Protein AF-A0A7L2RK44-F1 (afdb_monomer)

Mean predicted aligned error: 6.6 Å

Organism: NCBI:txid254563

Sequence (61 aa):
FTKCCQETGFLMVVKCRQENTALKDCLVGYYSDPSFYEECKAEYLKQREEYRATGIKKKRQ

InterPro domains:
  IPR013892 Cytochrome c oxidase biogenesis protein Cmc1-like [PF08583] (1-50)

pLDDT: mean 88.3, std 6.83, range [53.38, 94.75]

Structure (mmCIF, N/CA/C/O backbone):
data_AF-A0A7L2RK44-F1
#
_entry.id   AF-A0A7L2RK44-F1
#
loop_
_atom_site.group_PDB
_atom_site.id
_atom_site.type_symbol
_atom_site.label_atom_id
_atom_site.label_alt_id
_atom_site.label_comp_id
_atom_site.label_asym_id
_atom_site.label_entity_id
_atom_site.label_seq_id
_atom_site.pdbx_PDB_ins_code
_atom_site.Cartn_x
_atom_site.Cartn_y
_atom_site.Cartn_z
_atom_site.occupancy
_atom_site.B_iso_or_equiv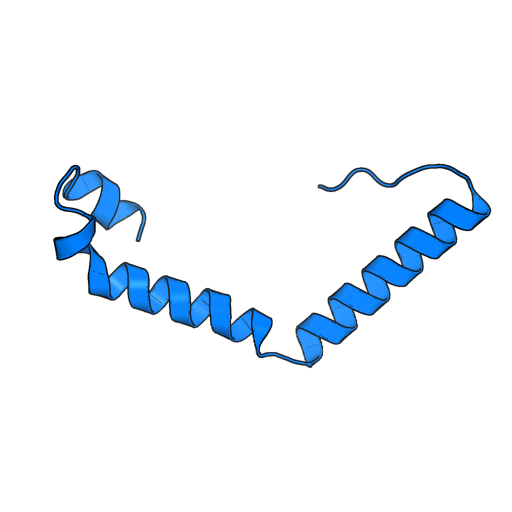
_atom_site.auth_seq_id
_atom_site.auth_comp_id
_atom_site.auth_asym_id
_atom_site.auth_atom_id
_atom_site.pdbx_PDB_model_num
ATOM 1 N N . PHE A 1 1 ? 13.015 -0.208 -9.821 1.00 86.44 1 PHE A N 1
ATOM 2 C CA . PHE A 1 1 ? 12.097 0.682 -10.560 1.00 86.44 1 PHE A CA 1
ATOM 3 C C . PHE A 1 1 ? 12.596 2.130 -10.594 1.00 86.44 1 PHE A C 1
ATOM 5 O O . PHE A 1 1 ? 13.031 2.555 -11.651 1.00 86.44 1 PHE A O 1
ATOM 12 N N . THR A 1 2 ? 12.642 2.865 -9.472 1.00 89.44 2 THR A N 1
ATOM 13 C CA . THR A 1 2 ? 12.941 4.319 -9.443 1.00 89.44 2 THR A CA 1
ATOM 14 C C . THR A 1 2 ? 14.238 4.737 -10.145 1.00 89.44 2 THR A C 1
ATOM 16 O O . THR A 1 2 ? 14.219 5.699 -10.904 1.00 89.44 2 THR A O 1
ATOM 19 N N . LYS A 1 3 ? 15.338 3.992 -9.956 1.00 92.19 3 LYS A N 1
ATOM 20 C CA . LYS A 1 3 ? 16.620 4.259 -10.638 1.00 92.19 3 LYS A CA 1
ATOM 21 C C . LYS A 1 3 ? 16.495 4.176 -12.168 1.00 92.19 3 LYS A C 1
ATOM 23 O O . LYS A 1 3 ? 16.824 5.132 -12.856 1.00 92.19 3 LYS A O 1
ATOM 28 N N . CYS A 1 4 ? 15.895 3.099 -12.687 1.00 89.00 4 CYS A N 1
ATOM 29 C CA . CYS A 1 4 ? 15.641 2.945 -14.124 1.00 89.00 4 CYS A CA 1
ATOM 30 C C . CYS A 1 4 ? 14.766 4.083 -14.679 1.00 89.00 4 CYS A C 1
ATOM 32 O O . CYS A 1 4 ? 15.043 4.611 -15.755 1.00 89.00 4 CYS A O 1
ATOM 34 N N . CYS A 1 5 ? 13.734 4.508 -13.940 1.00 89.06 5 CYS A N 1
ATOM 35 C CA . CYS A 1 5 ? 12.862 5.607 -14.364 1.00 89.06 5 CYS A CA 1
ATOM 36 C C . CYS A 1 5 ? 13.616 6.939 -14.480 1.00 89.06 5 CYS A C 1
ATOM 38 O O . CYS A 1 5 ? 13.378 7.698 -15.415 1.00 89.06 5 CYS A O 1
ATOM 40 N N . GLN A 1 6 ? 14.535 7.210 -13.549 1.00 90.88 6 GLN A N 1
ATOM 41 C CA . GLN A 1 6 ? 15.360 8.420 -13.559 1.00 90.88 6 GLN A CA 1
ATOM 42 C C . GLN A 1 6 ? 16.351 8.436 -14.732 1.00 90.88 6 GLN A C 1
ATOM 44 O O . GLN A 1 6 ? 16.556 9.482 -15.336 1.00 90.88 6 GLN A O 1
ATOM 49 N N . GLU A 1 7 ? 16.919 7.285 -15.090 1.00 91.31 7 GLU A N 1
ATOM 50 C CA . GLU A 1 7 ? 17.906 7.165 -16.173 1.00 91.31 7 GLU A CA 1
ATOM 51 C C . GLU A 1 7 ? 17.273 7.159 -17.574 1.00 91.31 7 GLU A C 1
ATOM 53 O O . GLU A 1 7 ? 17.856 7.661 -18.533 1.00 91.31 7 GLU A O 1
ATOM 58 N N . THR A 1 8 ? 16.075 6.587 -17.716 1.00 88.12 8 THR A N 1
ATOM 59 C CA . THR A 1 8 ? 15.422 6.403 -19.027 1.00 88.12 8 THR A CA 1
ATOM 60 C C . THR A 1 8 ? 14.397 7.482 -19.368 1.00 88.12 8 THR A C 1
ATOM 62 O O . THR A 1 8 ? 13.992 7.590 -20.532 1.00 88.12 8 THR A O 1
ATOM 65 N N . GLY A 1 9 ? 13.996 8.292 -18.382 1.00 87.62 9 GLY A N 1
ATOM 66 C CA . GLY A 1 9 ? 13.101 9.431 -18.556 1.00 87.62 9 GLY A CA 1
ATOM 67 C C . GLY A 1 9 ? 11.818 9.048 -19.291 1.00 87.62 9 GLY A C 1
ATOM 68 O O . GLY A 1 9 ? 11.095 8.143 -18.884 1.00 87.62 9 GLY A O 1
ATOM 69 N N . PHE A 1 10 ? 11.547 9.703 -20.422 1.00 88.50 10 PHE A N 1
ATOM 70 C CA . PHE A 1 10 ? 10.333 9.475 -21.214 1.00 88.50 10 PHE A CA 1
ATOM 71 C C . PHE A 1 10 ? 10.157 8.017 -21.685 1.00 88.50 10 PHE A C 1
ATOM 73 O O . PHE A 1 10 ? 9.035 7.525 -21.792 1.00 88.50 10 PHE A O 1
ATOM 80 N N . LEU A 1 11 ? 11.254 7.288 -21.924 1.00 89.75 11 LEU A N 1
ATOM 81 C CA . LEU A 1 11 ? 11.204 5.905 -22.417 1.00 89.75 11 LEU A CA 1
ATOM 82 C C . LEU A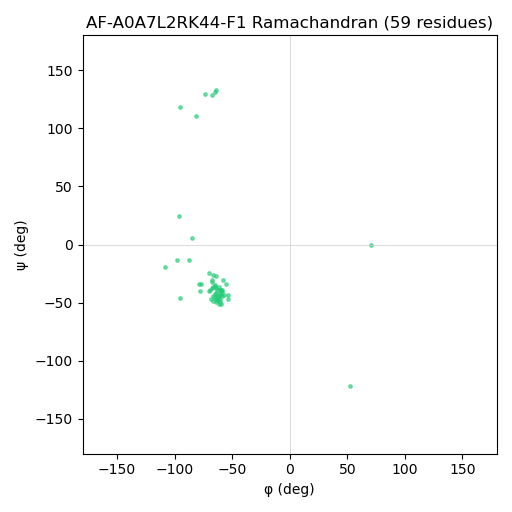 1 11 ? 11.025 4.858 -21.304 1.00 89.75 11 LEU A C 1
ATOM 84 O O . LEU A 1 11 ? 11.028 3.656 -21.589 1.00 89.75 11 LEU A O 1
ATOM 88 N N . MET A 1 12 ? 10.827 5.285 -20.052 1.00 88.44 12 MET A N 1
ATOM 89 C CA . MET A 1 12 ? 10.711 4.399 -18.888 1.00 88.44 12 MET A CA 1
ATOM 90 C C . MET A 1 12 ? 9.620 3.331 -19.019 1.00 88.44 12 MET A C 1
ATOM 92 O O . MET A 1 12 ? 9.797 2.206 -18.564 1.00 88.44 12 MET A O 1
ATOM 96 N N . VAL A 1 13 ? 8.504 3.635 -19.689 1.00 85.38 13 VAL A N 1
ATOM 97 C CA . VAL A 1 13 ? 7.364 2.705 -19.827 1.00 85.38 13 VAL A CA 1
A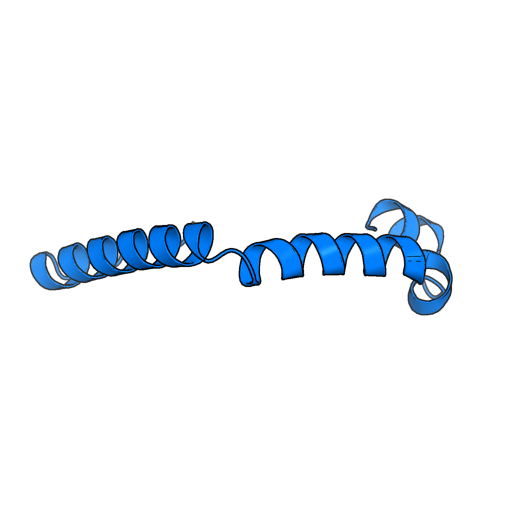TOM 98 C C . VAL A 1 13 ? 7.721 1.479 -20.676 1.00 85.38 13 VAL A C 1
ATOM 100 O O . VAL A 1 13 ? 7.134 0.405 -20.521 1.00 85.38 13 VAL A O 1
ATOM 103 N N . VAL A 1 14 ? 8.691 1.626 -21.577 1.00 89.94 14 VAL A N 1
ATOM 104 C CA . VAL A 1 14 ? 9.180 0.534 -22.423 1.00 89.94 14 VAL A CA 1
ATOM 105 C C . VAL A 1 14 ? 10.417 -0.101 -21.801 1.00 89.94 14 VAL A C 1
ATOM 107 O O . VAL A 1 14 ? 10.484 -1.324 -21.708 1.00 89.94 14 VAL A O 1
ATOM 110 N N . LYS A 1 15 ? 11.373 0.717 -21.346 1.00 88.75 15 LYS A N 1
ATOM 111 C CA . LYS A 1 15 ? 12.674 0.235 -20.870 1.00 88.75 15 LYS A CA 1
ATOM 112 C C . LYS A 1 15 ? 12.634 -0.368 -19.465 1.00 88.75 15 LYS A C 1
ATOM 114 O O . LYS A 1 15 ? 13.313 -1.357 -19.241 1.00 88.75 15 LYS A O 1
ATOM 119 N N . CYS A 1 16 ? 11.796 0.143 -18.563 1.00 92.75 16 CYS A N 1
ATOM 120 C CA . CYS A 1 16 ? 11.742 -0.306 -17.165 1.00 92.75 16 CYS A CA 1
ATOM 121 C C . CYS A 1 16 ? 10.648 -1.352 -16.895 1.00 92.75 16 CYS A C 1
ATOM 123 O O . CYS A 1 16 ? 10.116 -1.443 -15.784 1.00 92.75 16 CYS A O 1
ATOM 125 N N . ARG A 1 17 ? 10.217 -2.100 -17.922 1.00 91.94 17 ARG A N 1
ATOM 126 C CA . ARG A 1 17 ? 9.115 -3.072 -17.795 1.00 91.94 17 ARG A CA 1
ATOM 127 C C . ARG A 1 17 ? 9.448 -4.209 -16.840 1.00 91.94 17 ARG A C 1
ATOM 129 O O . ARG A 1 17 ? 8.563 -4.643 -16.107 1.00 91.94 17 ARG A O 1
ATOM 136 N N . GLN A 1 18 ? 10.693 -4.673 -16.836 1.00 92.12 18 GLN A N 1
ATOM 137 C CA . GLN A 1 18 ? 11.122 -5.775 -15.977 1.00 92.12 18 GLN A CA 1
ATOM 138 C C . GLN A 1 18 ? 11.078 -5.361 -14.505 1.00 92.12 18 GLN A C 1
ATOM 140 O O . GLN A 1 18 ? 10.437 -6.024 -13.693 1.00 92.12 18 GLN A O 1
ATOM 145 N N . GLU A 1 19 ? 11.648 -4.206 -14.167 1.00 91.00 19 GLU A N 1
ATOM 146 C CA . GLU A 1 19 ? 11.648 -3.678 -12.804 1.00 91.00 19 GLU A CA 1
ATOM 147 C C . GLU A 1 19 ? 10.251 -3.272 -12.339 1.00 91.00 19 GLU A C 1
ATOM 149 O O . GLU A 1 19 ? 9.964 -3.335 -11.146 1.00 91.00 19 GLU A O 1
ATOM 154 N N . ASN A 1 20 ? 9.389 -2.832 -13.259 1.00 91.69 20 ASN A N 1
ATOM 155 C CA . ASN A 1 20 ? 7.990 -2.545 -12.960 1.00 91.69 20 ASN A CA 1
ATOM 156 C C . ASN A 1 20 ? 7.203 -3.834 -12.687 1.00 91.69 20 ASN A C 1
ATOM 158 O O . ASN A 1 20 ? 6.401 -3.870 -11.764 1.00 91.69 20 ASN A O 1
ATOM 162 N N . THR A 1 21 ? 7.454 -4.901 -13.451 1.00 92.62 21 THR A N 1
ATOM 163 C CA . THR A 1 21 ? 6.815 -6.208 -13.230 1.00 92.62 21 THR A CA 1
ATOM 164 C C . THR A 1 21 ? 7.237 -6.780 -11.881 1.00 92.62 21 THR A C 1
ATOM 166 O O . THR A 1 21 ? 6.376 -7.043 -11.055 1.00 92.62 21 THR A O 1
ATOM 169 N N . ALA A 1 22 ? 8.538 -6.803 -11.579 1.00 92.31 22 ALA A N 1
ATOM 170 C CA . ALA A 1 22 ? 9.035 -7.250 -10.277 1.00 92.31 22 ALA A CA 1
ATOM 171 C C . ALA A 1 22 ? 8.473 -6.425 -9.101 1.00 92.31 22 ALA A C 1
ATOM 173 O O . ALA A 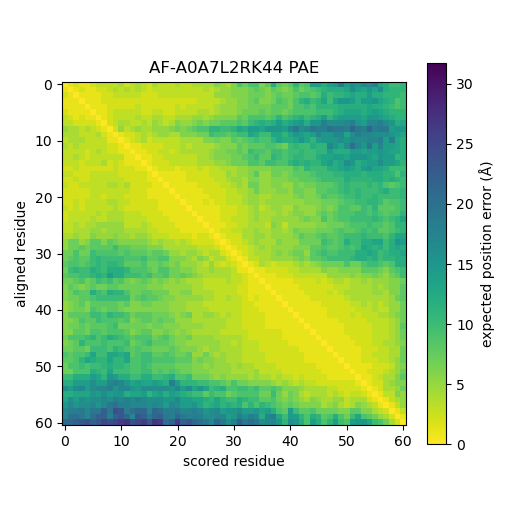1 22 ? 8.146 -6.971 -8.048 1.00 92.31 22 ALA A O 1
ATOM 174 N N . LEU A 1 23 ? 8.330 -5.104 -9.272 1.00 91.31 23 LEU A N 1
ATOM 175 C CA . LEU A 1 23 ? 7.697 -4.250 -8.265 1.00 91.31 23 LEU A CA 1
ATOM 176 C C . LEU A 1 23 ? 6.215 -4.598 -8.081 1.00 91.31 23 LEU A C 1
ATOM 178 O O . LEU A 1 23 ? 5.746 -4.687 -6.950 1.00 91.31 23 LEU A O 1
ATOM 182 N N . LYS A 1 24 ? 5.480 -4.788 -9.180 1.00 89.81 24 LYS A N 1
ATOM 183 C CA . LYS A 1 24 ? 4.069 -5.177 -9.135 1.00 89.81 24 LYS A CA 1
ATOM 184 C C . LYS A 1 24 ? 3.887 -6.532 -8.473 1.00 89.81 24 LYS A C 1
ATOM 186 O O . LYS A 1 24 ? 3.027 -6.637 -7.611 1.00 89.81 24 LYS A O 1
ATOM 191 N N . ASP A 1 25 ? 4.707 -7.516 -8.815 1.00 90.88 25 ASP A N 1
ATOM 192 C CA . ASP A 1 25 ? 4.632 -8.857 -8.235 1.00 90.88 25 ASP A CA 1
ATOM 193 C C . ASP A 1 25 ? 4.855 -8.811 -6.721 1.00 90.88 25 ASP A C 1
ATOM 195 O O . ASP A 1 25 ? 4.099 -9.413 -5.962 1.00 90.88 25 ASP A O 1
ATOM 199 N N . CYS A 1 26 ? 5.822 -8.008 -6.267 1.00 88.44 26 CYS A N 1
ATOM 200 C CA . CYS A 1 26 ? 6.050 -7.767 -4.845 1.00 88.44 26 CYS A CA 1
ATOM 201 C C . CYS A 1 26 ? 4.815 -7.154 -4.160 1.00 88.44 26 CYS A C 1
ATOM 203 O O . CYS A 1 26 ? 4.339 -7.680 -3.158 1.00 88.44 26 CYS A O 1
ATOM 205 N N . LEU A 1 27 ? 4.251 -6.077 -4.719 1.00 86.69 27 LEU A N 1
ATOM 206 C CA . LEU A 1 27 ? 3.084 -5.398 -4.141 1.00 86.69 27 LEU A CA 1
ATOM 207 C C . LEU A 1 27 ? 1.832 -6.287 -4.134 1.00 86.69 27 LEU A C 1
ATOM 209 O O . LEU A 1 27 ? 1.107 -6.325 -3.144 1.00 86.69 27 LEU A O 1
ATOM 213 N N . VAL A 1 28 ? 1.580 -7.011 -5.226 1.00 87.31 28 VAL A N 1
ATOM 214 C CA . VAL A 1 28 ? 0.439 -7.928 -5.363 1.00 87.31 28 VAL A CA 1
A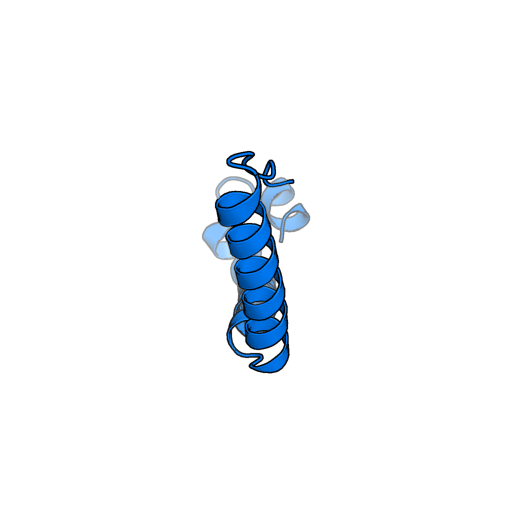TOM 215 C C . VAL A 1 28 ? 0.577 -9.130 -4.430 1.00 87.31 28 VAL A C 1
ATOM 217 O O . VAL A 1 28 ? -0.433 -9.598 -3.902 1.00 87.31 28 VAL A O 1
ATOM 220 N N . GLY A 1 29 ? 1.804 -9.580 -4.151 1.00 84.00 29 GLY A N 1
ATOM 221 C CA . GLY A 1 29 ? 2.078 -10.623 -3.165 1.00 84.00 29 GLY A CA 1
ATOM 222 C C . GLY A 1 29 ? 1.482 -10.301 -1.793 1.00 84.00 29 GLY A C 1
ATOM 223 O O . GLY A 1 29 ? 0.762 -11.126 -1.240 1.00 84.00 29 GLY A O 1
ATOM 224 N N . TYR A 1 30 ? 1.667 -9.073 -1.300 1.00 80.31 30 TYR A N 1
ATOM 225 C CA . TYR A 1 30 ? 1.097 -8.642 -0.015 1.00 80.31 30 TYR A CA 1
ATOM 226 C C . TYR A 1 30 ? -0.433 -8.593 -0.008 1.0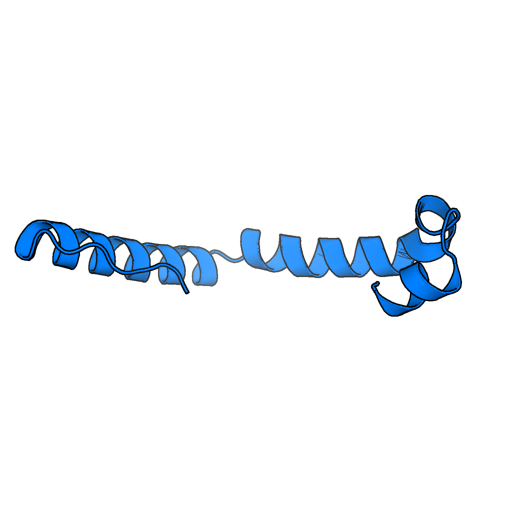0 80.31 30 TYR A C 1
ATOM 228 O O . TYR A 1 30 ? -1.051 -8.905 1.004 1.00 80.31 30 TYR A O 1
ATOM 236 N N . TYR A 1 31 ? -1.067 -8.238 -1.129 1.00 75.12 31 TYR A N 1
ATOM 237 C CA . TYR A 1 31 ? -2.532 -8.288 -1.236 1.00 75.12 31 TYR A CA 1
ATOM 238 C C . TYR A 1 31 ? -3.080 -9.717 -1.266 1.00 75.12 31 TYR A C 1
ATOM 240 O O . TYR A 1 31 ? -4.244 -9.934 -0.936 1.00 75.12 31 TYR A O 1
ATOM 248 N N . SER A 1 32 ? -2.254 -10.672 -1.689 1.00 79.50 32 SER A N 1
ATOM 249 C CA . SER A 1 32 ? -2.617 -12.085 -1.796 1.00 79.50 32 SER A CA 1
ATOM 250 C C . SER A 1 32 ? -2.375 -12.846 -0.494 1.00 79.50 32 SER A C 1
ATOM 252 O O . SER A 1 32 ? -2.848 -13.972 -0.367 1.00 79.50 32 SER A O 1
ATOM 254 N N . ASP A 1 33 ? -1.640 -12.253 0.452 1.00 86.75 33 ASP A N 1
ATOM 255 C CA . ASP A 1 33 ? -1.304 -12.859 1.734 1.00 86.75 33 ASP A CA 1
ATOM 256 C C . ASP A 1 33 ? -2.471 -12.710 2.733 1.00 86.75 33 ASP A C 1
ATOM 258 O O . ASP A 1 33 ? -2.755 -11.603 3.208 1.00 86.75 33 ASP A O 1
ATOM 262 N N . PRO A 1 34 ? -3.156 -13.812 3.094 1.00 86.25 34 PRO A N 1
ATOM 263 C CA . PRO A 1 34 ? -4.269 -13.764 4.037 1.00 86.25 34 PRO A CA 1
ATOM 264 C C . PRO A 1 34 ? -3.836 -13.325 5.440 1.00 86.25 34 PRO A C 1
ATOM 266 O O . PRO A 1 34 ? -4.643 -12.759 6.176 1.00 86.25 34 PRO A O 1
ATOM 269 N N . SER A 1 35 ? -2.576 -13.576 5.818 1.00 88.00 35 SER A N 1
ATOM 270 C CA . SER A 1 35 ? -2.059 -13.213 7.140 1.00 88.00 35 SER A CA 1
ATOM 271 C C . SER A 1 35 ? -1.958 -11.695 7.290 1.00 88.00 35 SER A C 1
ATOM 273 O O . SER A 1 35 ? -2.501 -11.129 8.239 1.00 88.00 35 SER A O 1
ATOM 275 N N . PHE A 1 36 ? -1.398 -11.025 6.281 1.00 87.62 36 PHE A N 1
ATOM 276 C CA . PHE A 1 36 ? -1.309 -9.570 6.223 1.00 87.62 36 PHE A CA 1
ATOM 277 C C . PHE A 1 36 ? -2.691 -8.901 6.247 1.00 87.62 36 PHE A C 1
ATOM 279 O O . PHE A 1 36 ? -2.891 -7.881 6.913 1.00 87.62 36 PHE A O 1
ATOM 286 N N . TYR A 1 37 ? -3.676 -9.490 5.561 1.00 87.94 37 TYR A N 1
ATOM 287 C CA . TYR A 1 37 ? -5.050 -8.992 5.583 1.00 87.94 37 TYR A CA 1
ATOM 288 C C . TYR A 1 37 ? -5.673 -9.053 6.985 1.00 87.94 37 TYR A C 1
ATOM 290 O O . TYR A 1 37 ? -6.264 -8.068 7.437 1.00 87.94 37 TYR A O 1
ATOM 298 N N . GLU A 1 38 ? -5.545 -10.185 7.681 1.00 92.00 38 GLU A N 1
ATOM 299 C CA . GLU A 1 38 ? -6.110 -10.346 9.024 1.00 92.00 38 GLU A CA 1
ATOM 300 C C . GLU A 1 38 ? -5.422 -9.436 10.052 1.00 92.00 38 GLU A C 1
ATOM 302 O O . GLU A 1 38 ? -6.108 -8.847 10.890 1.00 92.00 38 GLU A O 1
ATOM 307 N N . GLU A 1 39 ? -4.109 -9.221 9.944 1.00 91.06 39 GLU A N 1
ATOM 308 C CA . GLU A 1 39 ? -3.387 -8.241 10.767 1.00 91.06 39 GLU A CA 1
ATOM 309 C C . GLU A 1 39 ? -3.910 -6.814 10.547 1.00 91.06 39 GLU A C 1
ATOM 311 O O . GLU A 1 39 ? -4.307 -6.135 11.500 1.00 91.06 39 GLU A O 1
ATOM 316 N N . CYS A 1 40 ? -3.999 -6.374 9.286 1.00 91.31 40 CYS A N 1
ATOM 317 C CA . CYS A 1 40 ? -4.516 -5.048 8.935 1.00 91.31 40 CYS A CA 1
ATOM 318 C C . CYS A 1 40 ? -5.961 -4.846 9.418 1.00 91.31 40 CYS A C 1
ATOM 320 O O . CYS A 1 40 ? -6.346 -3.770 9.885 1.00 91.31 40 CYS A O 1
ATOM 322 N N . LYS A 1 41 ? -6.784 -5.892 9.311 1.00 92.25 41 LYS A N 1
ATOM 323 C CA . LYS A 1 41 ? -8.175 -5.898 9.772 1.00 92.25 41 LYS A CA 1
ATOM 324 C C . LYS A 1 41 ? -8.262 -5.794 11.291 1.00 92.25 41 LYS A C 1
ATOM 326 O O . LYS A 1 41 ? -9.067 -5.002 11.784 1.00 92.25 41 LYS A O 1
ATOM 331 N N . ALA A 1 42 ? -7.446 -6.545 12.027 1.00 94.25 42 ALA A N 1
ATOM 332 C CA . ALA A 1 42 ? -7.389 -6.464 13.483 1.00 94.25 42 ALA A CA 1
ATOM 333 C C . ALA A 1 42 ? -6.984 -5.056 13.944 1.00 94.25 42 ALA A C 1
ATOM 335 O O . ALA A 1 42 ? -7.625 -4.483 14.830 1.00 94.25 42 ALA A O 1
ATOM 336 N N . GLU A 1 43 ? -5.985 -4.457 13.291 1.00 92.81 43 GLU A N 1
ATOM 337 C CA . GLU A 1 43 ? -5.572 -3.087 13.585 1.00 92.81 43 GLU A CA 1
ATOM 338 C C 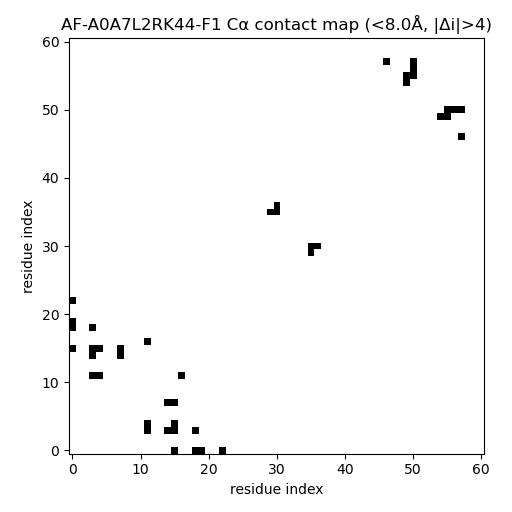. GLU A 1 43 ? -6.704 -2.084 13.317 1.00 92.81 43 GLU A C 1
ATOM 340 O O . GLU A 1 43 ? -7.030 -1.261 14.177 1.00 92.81 43 GLU A O 1
ATOM 345 N N . TYR A 1 44 ? -7.362 -2.183 12.158 1.00 91.81 44 TYR A N 1
ATOM 346 C CA . TYR A 1 44 ? -8.486 -1.318 11.804 1.00 91.81 44 TYR A CA 1
ATOM 347 C C . TYR A 1 44 ? -9.644 -1.417 12.807 1.00 91.81 44 TYR A C 1
ATOM 349 O O . TYR A 1 44 ? -10.203 -0.393 13.213 1.00 91.81 44 TYR A O 1
ATOM 357 N N . LEU A 1 45 ? -10.009 -2.632 13.227 1.00 94.75 45 LEU A N 1
ATOM 358 C CA . LEU A 1 45 ? -11.076 -2.848 14.205 1.00 94.75 45 LEU A CA 1
ATOM 359 C C . LEU A 1 45 ? -10.736 -2.203 15.549 1.00 94.75 45 LEU A C 1
ATOM 361 O O . LEU A 1 45 ? -11.567 -1.474 16.089 1.00 94.75 45 LEU A O 1
ATOM 365 N N . LYS A 1 46 ? -9.498 -2.362 16.026 1.00 93.12 46 LYS A N 1
ATOM 366 C CA . LYS A 1 46 ? -9.030 -1.720 17.258 1.00 93.12 46 LYS A CA 1
ATOM 367 C C . LYS A 1 46 ? -9.098 -0.193 17.171 1.00 93.12 46 LYS A C 1
ATOM 369 O O . LYS A 1 46 ? -9.635 0.456 18.065 1.00 93.12 46 LYS A O 1
ATOM 374 N N . GLN A 1 47 ? -8.620 0.397 16.073 1.00 91.38 47 GLN A N 1
ATOM 375 C CA . GLN A 1 47 ? -8.711 1.848 15.862 1.00 91.38 47 GLN A CA 1
ATOM 376 C C . GLN A 1 47 ? -10.172 2.329 15.823 1.00 91.38 47 GLN A C 1
ATOM 378 O O . GLN A 1 47 ? -10.501 3.407 16.324 1.00 91.38 47 GLN A O 1
ATOM 383 N N . ARG A 1 48 ? -11.070 1.529 15.240 1.00 92.69 48 ARG A N 1
ATOM 384 C CA . ARG A 1 48 ? -12.503 1.832 15.182 1.00 92.69 48 ARG A CA 1
ATOM 385 C C . ARG A 1 48 ? -13.169 1.751 16.554 1.00 92.69 48 ARG A C 1
ATOM 387 O O . ARG A 1 48 ? -14.041 2.569 16.839 1.00 92.69 48 ARG A O 1
ATOM 394 N N . GLU A 1 49 ? -12.797 0.784 17.382 1.00 94.12 49 GLU A N 1
ATOM 395 C CA . GLU A 1 49 ? -13.269 0.668 18.765 1.00 94.12 49 GLU A CA 1
ATOM 396 C C . GLU A 1 49 ? -12.813 1.858 19.610 1.00 94.12 49 GLU A C 1
ATOM 398 O O . GLU A 1 49 ? -13.641 2.497 20.256 1.00 94.12 49 GLU A O 1
ATOM 403 N N . GLU A 1 50 ? -11.535 2.232 19.516 1.00 93.25 50 GLU A N 1
ATOM 404 C CA . GLU A 1 50 ? -10.987 3.424 20.173 1.00 93.25 50 GLU A CA 1
ATOM 405 C C . GLU A 1 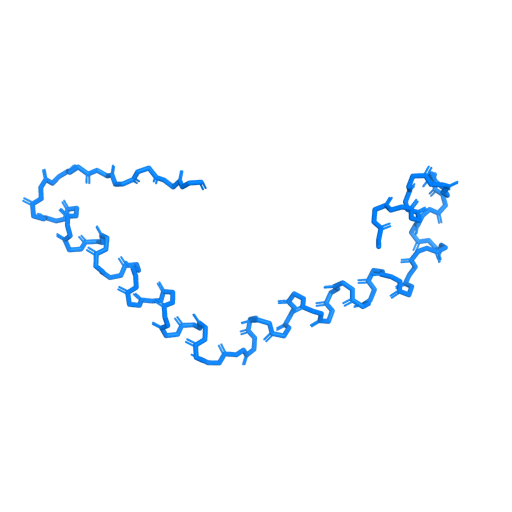50 ? -11.736 4.697 19.745 1.00 93.25 50 GLU A C 1
ATOM 407 O O . GLU A 1 50 ? -12.106 5.519 20.588 1.00 93.25 50 GLU A O 1
ATOM 412 N N . TYR A 1 51 ? -12.033 4.840 18.447 1.00 93.56 51 TYR A N 1
ATOM 413 C CA . TYR A 1 51 ? -12.825 5.958 17.933 1.00 93.56 51 TYR A CA 1
ATOM 414 C C . TYR A 1 51 ? -14.261 5.953 18.471 1.00 93.56 51 TYR A C 1
ATOM 416 O O . TYR A 1 51 ? -14.778 7.002 18.840 1.00 93.56 51 TYR A O 1
ATOM 424 N N . ARG A 1 52 ? -14.912 4.786 18.547 1.00 93.38 52 ARG A N 1
ATOM 425 C CA . ARG A 1 52 ? -16.268 4.663 19.111 1.00 93.38 52 ARG A CA 1
ATOM 426 C C . ARG A 1 52 ? -16.312 5.009 20.598 1.00 93.38 52 ARG A C 1
ATOM 428 O O . ARG A 1 52 ? -17.300 5.585 21.037 1.00 93.38 52 ARG A O 1
ATOM 435 N N . ALA A 1 53 ? -15.268 4.669 21.351 1.00 94.25 53 ALA A N 1
ATOM 436 C CA . ALA A 1 53 ? -15.188 4.941 22.782 1.00 94.25 53 ALA A CA 1
ATOM 437 C C . ALA A 1 53 ? -14.841 6.406 23.095 1.00 94.25 53 ALA A C 1
ATOM 439 O O . ALA A 1 53 ? -15.387 6.980 24.031 1.00 94.25 53 ALA A O 1
ATOM 440 N N . THR A 1 54 ? -13.931 7.012 22.328 1.00 93.06 54 THR A N 1
ATOM 441 C CA . THR A 1 54 ? -13.357 8.334 22.653 1.00 93.06 54 THR A CA 1
ATOM 442 C C . THR A 1 54 ? -13.830 9.468 21.744 1.00 93.06 54 THR A C 1
ATOM 444 O O . THR A 1 54 ? -13.669 10.635 22.084 1.00 93.06 54 THR A O 1
ATOM 447 N N . GLY A 1 55 ? -14.363 9.155 20.561 1.00 90.25 55 GLY A N 1
ATOM 448 C CA . GLY A 1 55 ? -14.664 10.128 19.506 1.00 90.25 55 GLY A CA 1
ATOM 449 C C . GLY A 1 55 ? -13.427 10.718 18.812 1.00 90.25 55 GLY A C 1
ATOM 450 O O . GLY A 1 55 ? -13.567 11.527 17.892 1.00 90.25 55 GLY A O 1
ATOM 451 N N . ILE A 1 56 ? -12.211 10.328 19.210 1.00 88.31 56 ILE A N 1
ATOM 452 C CA . ILE A 1 56 ? -10.960 10.886 18.687 1.00 88.31 56 ILE A CA 1
ATOM 453 C C . ILE A 1 56 ? -10.442 9.996 17.562 1.00 88.31 56 ILE A C 1
ATOM 455 O O . ILE A 1 56 ? -10.130 8.822 17.751 1.00 88.31 56 ILE A O 1
ATOM 459 N N . LYS A 1 57 ? -10.343 10.558 16.354 1.00 84.00 57 LYS A N 1
ATOM 460 C CA . LYS A 1 57 ? -9.787 9.844 15.198 1.00 84.00 57 LYS A CA 1
ATOM 461 C C . LYS A 1 57 ? -8.267 9.724 15.325 1.00 84.00 57 LYS A C 1
ATOM 463 O O . LYS A 1 57 ? -7.581 10.733 15.494 1.00 84.00 57 LYS A O 1
ATOM 468 N N . LYS A 1 58 ? -7.728 8.514 15.163 1.00 80.06 58 LYS A N 1
ATOM 469 C CA . LYS A 1 58 ? -6.287 8.335 14.942 1.00 80.06 58 LYS A CA 1
ATOM 470 C C . LYS A 1 58 ? -5.897 8.981 13.610 1.00 80.06 58 LYS A C 1
ATOM 472 O O . LYS A 1 58 ? -6.575 8.805 12.595 1.00 80.06 58 LYS A O 1
ATOM 477 N N . LYS A 1 59 ? -4.817 9.766 13.616 1.00 75.31 59 LYS A N 1
ATOM 478 C CA . LYS A 1 59 ? -4.193 10.248 12.378 1.00 75.31 59 LYS A CA 1
ATOM 479 C C . LYS A 1 59 ? -3.597 9.033 11.670 1.00 75.31 59 LYS A C 1
ATOM 481 O O . LYS A 1 59 ? -2.867 8.276 12.301 1.00 75.31 59 LYS A O 1
ATOM 486 N N . ARG A 1 60 ? -3.906 8.854 10.383 1.00 66.56 60 ARG A N 1
ATOM 487 C CA . ARG A 1 60 ? -3.129 7.932 9.547 1.00 66.56 60 ARG A CA 1
ATOM 488 C C . ARG A 1 60 ? -1.706 8.483 9.435 1.00 66.56 60 ARG A C 1
ATOM 490 O O . ARG A 1 60 ? -1.559 9.693 9.241 1.00 66.56 60 ARG A O 1
ATOM 497 N N . GLN A 1 61 ? -0.728 7.610 9.665 1.00 53.38 61 GLN A N 1
ATOM 498 C CA . GLN A 1 61 ? 0.698 7.899 9.534 1.00 53.38 61 GLN A CA 1
ATOM 499 C C . GLN A 1 61 ? 1.089 8.051 8.066 1.00 53.38 61 GLN A C 1
ATOM 501 O O . GLN A 1 61 ? 0.431 7.403 7.219 1.00 53.38 61 GLN A O 1
#

Radius of gyration: 18.63 Å; Cα contacts (8 Å, |Δi|>4): 22; chains: 1; bounding box: 34×25×45 Å

Solvent-accessible surface area (backbone atoms only — not comparable to full-atom values): 3594 Å² total; per-residue (Å²): 80,73,68,51,38,69,76,44,49,92,50,21,81,70,73,36,45,65,42,46,48,56,49,47,53,56,58,50,47,56,76,69,33,69,66,57,49,52,53,54,48,52,53,51,50,52,54,49,51,51,24,72,75,68,72,55,77,80,78,85,129

Foldseek 3Di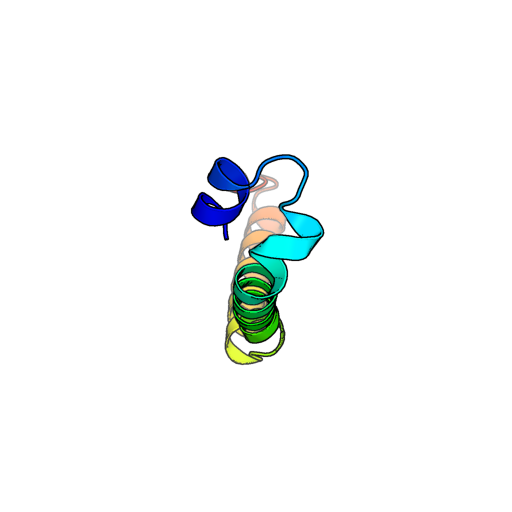:
DVVLCVVCPPCCVPRVVVVVVVVVVVVVVCVVDVVNVVVVVVVVVVQVVVCVVPVDHDDDD

Secondary structure (DSSP, 8-state):
-HHHHHHHGGGHHHHTHHHHHHHHHHHHHHHH-HHHHHHHHHHHHHHHHHHHHH-PPPPP-